Protein AF-A0A5B9PEK9-F1 (afdb_monomer_lite)

Structure (mmCIF, N/CA/C/O backbone):
data_AF-A0A5B9PEK9-F1
#
_entry.id   AF-A0A5B9PEK9-F1
#
loop_
_atom_site.group_PDB
_atom_site.id
_atom_site.type_symbol
_atom_site.label_atom_id
_atom_site.label_alt_id
_atom_site.label_comp_id
_atom_site.label_asym_id
_atom_site.label_entity_id
_atom_site.label_seq_id
_atom_site.pdbx_PDB_ins_code
_atom_site.Cartn_x
_atom_site.Cartn_y
_atom_site.Cartn_z
_atom_site.occupancy
_atom_site.B_iso_or_equiv
_atom_site.auth_seq_id
_atom_site.auth_comp_id
_atom_site.auth_asym_id
_atom_site.auth_atom_id
_atom_site.pdbx_PDB_model_num
ATOM 1 N N . MET A 1 1 ? 5.041 25.643 -53.873 1.00 52.78 1 MET A N 1
ATOM 2 C CA . MET A 1 1 ? 6.195 25.630 -52.948 1.00 52.78 1 MET A CA 1
ATOM 3 C C . MET A 1 1 ? 6.600 24.169 -52.739 1.00 52.78 1 MET A C 1
ATOM 5 O O . MET A 1 1 ? 5.905 23.451 -52.037 1.00 52.78 1 MET A O 1
ATOM 9 N N . LYS A 1 2 ? 7.602 23.665 -53.478 1.00 52.44 2 LYS A N 1
ATOM 10 C CA . LYS A 1 2 ? 8.027 22.251 -53.423 1.00 52.44 2 LYS A CA 1
ATOM 11 C C . LYS A 1 2 ? 8.982 22.070 -52.237 1.00 52.44 2 LYS A C 1
ATOM 13 O O . LYS A 1 2 ? 10.101 22.576 -52.293 1.00 52.44 2 LYS A O 1
ATOM 18 N N . LEU A 1 3 ? 8.544 21.388 -51.176 1.00 50.03 3 LEU A N 1
ATOM 19 C CA . LEU A 1 3 ? 9.431 20.964 -50.088 1.00 50.03 3 LEU A CA 1
ATOM 20 C C . LEU A 1 3 ? 10.520 20.055 -50.670 1.00 50.03 3 LEU A C 1
ATOM 22 O O . LEU A 1 3 ? 10.231 19.068 -51.345 1.00 50.03 3 LEU A O 1
ATOM 26 N N . ARG A 1 4 ? 11.783 20.438 -50.466 1.00 52.94 4 ARG A N 1
ATOM 27 C CA . ARG A 1 4 ? 12.938 19.695 -50.974 1.00 52.94 4 ARG A CA 1
ATOM 28 C C . ARG A 1 4 ? 13.056 18.369 -50.206 1.00 52.94 4 ARG A C 1
ATOM 30 O O . ARG A 1 4 ? 13.012 18.402 -48.977 1.00 52.94 4 ARG A O 1
ATOM 37 N N . PRO A 1 5 ? 13.268 17.228 -50.887 1.00 60.16 5 PRO A N 1
ATOM 38 C CA . PRO A 1 5 ? 13.292 15.892 -50.272 1.00 60.16 5 PRO A CA 1
ATOM 39 C C . PRO A 1 5 ? 14.331 15.751 -49.145 1.00 60.16 5 PRO A C 1
ATOM 41 O O . PRO A 1 5 ? 14.163 14.946 -48.235 1.00 60.16 5 PRO A O 1
ATOM 44 N N . PHE A 1 6 ? 15.359 16.601 -49.147 1.00 58.19 6 PHE A N 1
ATOM 45 C CA . PHE A 1 6 ? 16.389 16.665 -48.111 1.00 58.19 6 PHE A CA 1
ATOM 46 C C . PHE A 1 6 ? 15.860 17.089 -46.726 1.00 58.19 6 PHE A C 1
ATOM 48 O O . PHE A 1 6 ? 16.339 16.601 -45.707 1.00 58.19 6 PHE A O 1
ATOM 55 N N . ALA A 1 7 ? 14.849 17.964 -46.671 1.00 61.66 7 ALA A N 1
ATOM 56 C CA . ALA A 1 7 ? 14.284 18.446 -45.407 1.00 61.66 7 ALA A CA 1
ATOM 57 C C . ALA A 1 7 ? 13.425 17.378 -44.704 1.00 61.66 7 ALA A C 1
ATOM 59 O O . ALA A 1 7 ? 13.362 17.338 -43.478 1.00 61.66 7 ALA A O 1
ATOM 60 N N . ILE A 1 8 ? 12.806 16.483 -45.480 1.00 66.06 8 ILE A N 1
ATOM 61 C CA . ILE A 1 8 ? 11.965 15.393 -44.968 1.00 66.06 8 ILE A CA 1
ATOM 62 C C . ILE A 1 8 ? 12.835 14.319 -44.298 1.00 66.06 8 ILE A C 1
ATOM 64 O O . ILE A 1 8 ? 12.488 13.827 -43.227 1.00 66.06 8 ILE A O 1
ATOM 68 N N . GLY A 1 9 ? 14.000 14.010 -44.881 1.00 68.88 9 GLY A N 1
ATOM 69 C CA . GLY A 1 9 ? 14.947 13.054 -44.301 1.00 68.88 9 GLY A CA 1
ATOM 70 C C . GLY A 1 9 ? 15.494 13.503 -42.943 1.00 68.88 9 GLY A C 1
ATOM 71 O O . GLY A 1 9 ? 15.517 12.719 -42.000 1.00 68.88 9 GLY A O 1
ATOM 72 N N . ILE A 1 10 ? 15.861 14.782 -42.812 1.00 74.56 10 ILE A N 1
ATOM 73 C CA . ILE A 1 10 ? 16.378 15.338 -41.551 1.00 74.56 10 ILE A CA 1
ATOM 74 C C . ILE A 1 10 ? 15.296 15.332 -40.461 1.00 74.56 10 ILE A C 1
ATOM 76 O O . ILE A 1 10 ? 15.569 14.940 -39.328 1.00 74.56 10 ILE A O 1
ATOM 80 N N . ALA A 1 11 ? 14.057 15.705 -40.800 1.00 73.88 11 ALA A N 1
ATOM 81 C CA . ALA A 1 11 ? 12.945 15.694 -39.850 1.00 73.88 11 ALA A CA 1
ATOM 82 C C . ALA A 1 11 ? 12.626 14.277 -39.335 1.00 73.88 11 ALA A C 1
ATOM 84 O O . ALA A 1 11 ? 12.395 14.097 -38.140 1.00 73.88 11 ALA A O 1
ATOM 85 N N . ALA A 1 12 ? 12.671 13.266 -40.208 1.00 76.25 12 ALA A N 1
ATOM 86 C CA . ALA A 1 12 ? 12.452 11.875 -39.818 1.00 76.25 12 ALA A CA 1
ATOM 87 C C . ALA A 1 12 ? 13.549 11.357 -38.870 1.00 76.25 12 ALA A C 1
ATOM 89 O O . ALA A 1 12 ? 13.241 10.712 -37.869 1.00 76.25 12 ALA A O 1
ATOM 90 N N . VAL A 1 13 ? 14.818 11.684 -39.138 1.00 81.38 13 VAL A N 1
ATOM 91 C CA . VAL A 1 13 ? 15.945 11.295 -38.271 1.00 81.38 13 VAL A CA 1
ATOM 92 C C . VAL A 1 13 ? 15.838 11.955 -36.897 1.00 81.38 13 VAL A C 1
ATOM 94 O O . VAL A 1 13 ? 16.009 11.283 -35.882 1.00 81.38 13 VAL A O 1
ATOM 97 N N . LEU A 1 14 ? 15.496 13.245 -36.843 1.00 82.94 14 LEU A N 1
ATOM 98 C CA . LEU A 1 14 ? 15.311 13.952 -35.574 1.00 82.94 14 LEU A CA 1
ATOM 99 C C . LEU A 1 14 ? 14.165 13.358 -34.750 1.00 82.94 14 LEU A C 1
ATOM 101 O O . LEU A 1 14 ? 14.328 13.162 -33.549 1.00 82.94 14 LEU A O 1
ATOM 105 N N . LEU A 1 15 ? 13.043 13.009 -35.385 1.00 82.25 15 LEU A N 1
ATOM 106 C CA . LEU A 1 15 ? 11.916 12.373 -34.702 1.00 82.25 15 LEU A CA 1
ATOM 107 C C . LEU A 1 15 ? 12.312 11.019 -34.094 1.00 82.25 15 LEU A C 1
ATOM 109 O O . LEU A 1 15 ? 12.009 10.758 -32.932 1.00 82.25 15 LEU A O 1
ATOM 113 N N . VAL A 1 16 ? 13.031 10.182 -34.848 1.00 85.06 16 VAL A N 1
ATOM 114 C CA . VAL A 1 16 ? 13.520 8.882 -34.358 1.00 85.06 16 VAL A CA 1
ATOM 115 C C . VAL A 1 16 ? 14.492 9.065 -33.191 1.00 85.06 16 VAL A C 1
ATOM 117 O O . VAL A 1 16 ? 14.366 8.364 -32.188 1.00 85.06 16 VAL A O 1
ATOM 120 N N . CYS A 1 17 ? 15.413 10.029 -33.274 1.00 82.19 17 CYS A N 1
ATOM 121 C CA . CYS A 1 17 ? 16.339 10.331 -32.182 1.00 82.19 17 CYS A CA 1
ATOM 122 C C . CYS A 1 17 ? 15.610 10.799 -30.918 1.00 82.19 17 CYS A C 1
ATOM 124 O O . CYS A 1 17 ? 15.945 10.341 -29.828 1.00 82.19 17 CYS A O 1
ATOM 126 N N . VAL A 1 18 ? 14.603 11.669 -31.045 1.00 82.94 18 VAL A N 1
ATOM 127 C CA . VAL A 1 18 ? 13.804 12.131 -29.899 1.00 82.94 18 VAL A CA 1
ATOM 128 C C . VAL A 1 18 ? 13.084 10.955 -29.247 1.00 82.94 18 VAL A C 1
ATOM 130 O O . VAL A 1 18 ? 13.244 10.752 -28.048 1.00 82.94 18 VAL A O 1
ATOM 133 N N . VAL A 1 19 ? 12.386 10.124 -30.028 1.00 82.19 19 VAL A N 1
ATOM 134 C CA . VAL A 1 19 ? 11.682 8.941 -29.504 1.00 82.19 19 VAL A CA 1
ATOM 135 C C . VAL A 1 19 ? 12.654 7.971 -28.824 1.00 82.19 19 VAL A C 1
ATOM 137 O O . VAL A 1 19 ? 12.379 7.504 -27.719 1.00 82.19 19 VAL A O 1
ATOM 140 N N . ALA A 1 20 ? 13.813 7.702 -29.431 1.00 78.75 20 ALA A N 1
ATOM 141 C CA . ALA A 1 20 ? 14.825 6.818 -28.859 1.00 78.75 20 ALA A CA 1
ATOM 142 C C . ALA A 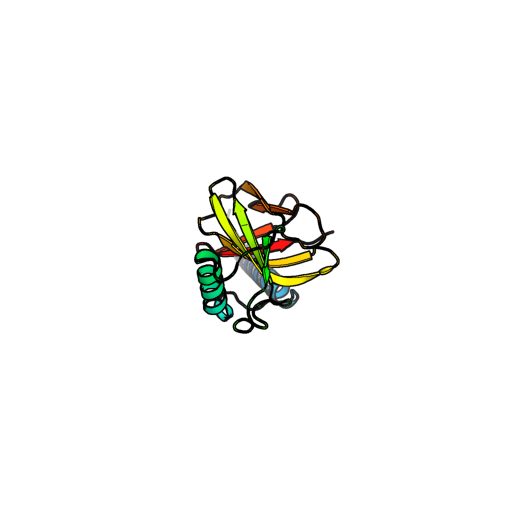1 20 ? 15.388 7.360 -27.535 1.00 78.75 20 ALA A C 1
ATOM 144 O O . ALA A 1 20 ? 15.516 6.603 -26.574 1.00 78.75 20 ALA A O 1
ATOM 145 N N . MET A 1 21 ? 15.663 8.666 -27.451 1.00 76.88 21 MET A N 1
ATOM 146 C CA . MET A 1 21 ? 16.116 9.305 -26.212 1.00 76.88 21 MET A CA 1
ATOM 147 C C . MET A 1 21 ? 15.038 9.281 -25.125 1.00 76.88 21 MET A C 1
ATOM 149 O O . MET A 1 21 ? 15.362 9.035 -23.966 1.00 76.88 21 MET A O 1
ATOM 153 N N . THR A 1 22 ? 13.761 9.467 -25.476 1.00 67.94 22 THR A N 1
ATOM 154 C CA . THR A 1 22 ? 12.657 9.370 -24.508 1.00 67.94 22 THR A CA 1
ATOM 155 C C . THR A 1 22 ? 12.522 7.948 -23.963 1.00 67.94 22 THR A C 1
ATOM 157 O O . THR A 1 22 ? 12.444 7.757 -22.752 1.00 67.94 22 THR A O 1
ATOM 160 N N . VAL A 1 23 ? 12.565 6.933 -24.832 1.00 69.06 23 VAL A N 1
ATOM 161 C CA . VAL A 1 23 ? 12.516 5.522 -24.414 1.00 69.06 23 VAL A CA 1
ATOM 162 C C . VAL A 1 23 ? 13.730 5.165 -23.556 1.00 69.06 23 VAL A C 1
ATOM 164 O O . VAL A 1 23 ? 13.578 4.497 -22.533 1.00 69.06 23 VAL A O 1
ATOM 167 N N . PHE A 1 24 ? 14.924 5.634 -23.926 1.00 69.19 24 PHE A N 1
ATOM 168 C CA . PHE A 1 24 ? 16.143 5.398 -23.158 1.00 69.19 24 PHE A CA 1
ATOM 169 C C . PHE A 1 24 ? 16.082 6.055 -21.777 1.00 69.19 24 PHE A C 1
ATOM 171 O O . PHE A 1 24 ? 16.358 5.380 -20.793 1.00 69.19 24 PHE A O 1
ATOM 178 N N . ALA A 1 25 ? 15.644 7.313 -21.670 1.00 58.59 25 ALA A N 1
ATOM 179 C CA . ALA A 1 25 ? 15.490 8.002 -20.388 1.00 58.59 25 ALA A CA 1
ATOM 180 C C . ALA A 1 25 ? 14.482 7.297 -19.463 1.00 58.59 25 ALA A C 1
ATOM 182 O O . ALA A 1 25 ? 14.772 7.105 -18.285 1.00 58.59 25 ALA A O 1
ATOM 183 N N . ILE A 1 26 ? 13.347 6.826 -19.998 1.00 58.38 26 ILE A N 1
ATOM 184 C CA . ILE A 1 26 ? 12.359 6.042 -19.233 1.00 58.38 26 ILE A CA 1
ATOM 185 C C . ILE A 1 26 ? 12.985 4.741 -18.708 1.00 58.38 26 ILE A C 1
ATOM 187 O O . ILE A 1 26 ? 12.802 4.388 -17.544 1.00 58.38 26 ILE A O 1
ATOM 191 N N . ARG A 1 27 ? 13.758 4.036 -19.547 1.00 54.16 27 ARG A N 1
ATOM 192 C CA . ARG A 1 27 ? 14.423 2.777 -19.171 1.00 54.16 27 ARG A CA 1
ATOM 193 C C . ARG A 1 27 ? 15.584 2.981 -18.198 1.00 54.16 27 ARG A C 1
ATOM 195 O O . ARG A 1 27 ? 15.775 2.154 -17.308 1.00 54.16 27 ARG A O 1
ATOM 202 N N . LEU A 1 28 ? 16.327 4.075 -18.334 1.00 51.97 28 LEU A N 1
ATOM 203 C CA . LEU A 1 28 ? 17.434 4.424 -17.449 1.00 51.97 28 LEU A CA 1
ATOM 204 C C . LEU A 1 28 ? 16.919 4.782 -16.049 1.00 51.97 28 LEU A C 1
ATOM 206 O O . LEU A 1 28 ? 17.485 4.329 -15.059 1.00 51.97 28 LEU A O 1
ATOM 210 N N . ASN A 1 29 ? 15.791 5.495 -15.958 1.00 48.19 29 ASN A N 1
ATOM 211 C CA . ASN A 1 29 ? 15.162 5.808 -14.673 1.00 48.19 29 ASN A CA 1
ATOM 212 C C . ASN A 1 29 ? 14.702 4.536 -13.935 1.00 48.19 29 ASN A C 1
ATOM 214 O O . ASN A 1 29 ? 14.844 4.433 -12.721 1.00 48.19 29 ASN A O 1
ATOM 218 N N . SER A 1 30 ? 14.243 3.517 -14.674 1.00 45.72 30 SER A N 1
ATOM 219 C CA . SER A 1 30 ? 13.938 2.198 -14.101 1.00 45.72 30 SER A CA 1
ATOM 220 C C . SER A 1 30 ? 15.167 1.345 -13.753 1.00 45.72 30 SER A C 1
ATOM 222 O O . SER A 1 30 ? 15.016 0.354 -13.049 1.00 45.72 30 SER A O 1
ATOM 224 N N . ALA A 1 31 ? 16.365 1.694 -14.235 1.00 45.84 31 ALA A N 1
ATOM 225 C CA . ALA A 1 31 ? 17.594 0.934 -13.983 1.00 45.84 31 ALA A CA 1
ATOM 226 C C . ALA A 1 31 ? 18.396 1.448 -12.772 1.00 45.84 31 ALA A C 1
ATOM 228 O O . ALA A 1 31 ? 19.168 0.686 -12.196 1.00 45.84 31 ALA A O 1
ATOM 229 N N . PHE A 1 32 ? 18.216 2.716 -12.382 1.00 47.34 32 PHE A N 1
ATOM 230 C CA . PHE A 1 32 ? 18.914 3.329 -11.241 1.00 47.34 32 PHE A CA 1
ATOM 231 C C . PHE A 1 32 ? 18.033 3.536 -9.999 1.00 47.34 32 PHE A C 1
ATOM 233 O O . PHE A 1 32 ? 18.555 3.861 -8.934 1.00 47.34 32 PHE A O 1
ATOM 240 N N . GLY A 1 33 ? 16.721 3.310 -10.096 1.00 45.88 33 GLY A N 1
ATOM 241 C CA . GLY A 1 33 ? 15.855 3.161 -8.928 1.00 45.88 33 GLY A CA 1
ATOM 242 C C . GLY A 1 33 ? 15.982 1.750 -8.359 1.00 45.88 33 GLY A C 1
ATOM 243 O O . GLY A 1 33 ? 16.005 0.783 -9.115 1.00 45.88 33 GLY A O 1
ATOM 244 N N . PHE A 1 34 ? 16.068 1.611 -7.038 1.00 45.72 34 PHE A N 1
ATOM 245 C CA . PHE A 1 34 ? 15.920 0.321 -6.366 1.00 45.72 34 PHE A CA 1
ATOM 246 C C . PHE A 1 34 ? 14.586 -0.302 -6.810 1.00 45.72 34 PHE A C 1
ATOM 248 O O . PHE A 1 34 ? 13.518 0.145 -6.398 1.00 45.72 34 PHE A O 1
ATOM 255 N N . VAL A 1 35 ? 14.634 -1.284 -7.714 1.00 53.75 35 VAL A N 1
ATOM 256 C CA . VAL A 1 35 ? 13.436 -1.979 -8.186 1.00 53.75 35 VAL A CA 1
ATOM 257 C C . VAL A 1 35 ? 13.043 -2.942 -7.077 1.00 53.75 35 VAL A C 1
ATOM 259 O O . VAL A 1 35 ? 13.568 -4.052 -6.990 1.00 53.75 35 VAL A O 1
ATOM 262 N N . GLY A 1 36 ? 12.145 -2.498 -6.192 1.00 58.22 36 GLY A N 1
ATOM 263 C CA . GLY A 1 36 ? 11.449 -3.397 -5.276 1.00 58.22 36 GLY A CA 1
ATOM 264 C C . GLY A 1 36 ? 10.850 -4.586 -6.046 1.00 58.22 36 GLY A C 1
ATOM 265 O O . GLY A 1 36 ? 10.658 -4.498 -7.266 1.00 58.22 36 GLY A O 1
ATOM 266 N N . PRO A 1 37 ? 10.569 -5.723 -5.384 1.00 69.62 37 PRO A N 1
ATOM 267 C CA . PRO A 1 37 ? 10.042 -6.902 -6.064 1.00 69.62 37 PRO A CA 1
ATOM 268 C C . PRO A 1 37 ? 8.840 -6.535 -6.939 1.00 69.62 37 PRO A C 1
ATOM 270 O O . PRO A 1 37 ? 8.012 -5.700 -6.577 1.00 69.62 37 PRO A O 1
ATOM 273 N N . SER A 1 38 ? 8.736 -7.138 -8.122 1.00 81.88 38 SER A N 1
ATOM 274 C CA . SER A 1 38 ? 7.600 -6.856 -9.000 1.00 81.88 38 SER A CA 1
ATOM 275 C C . SER A 1 38 ? 6.290 -7.281 -8.324 1.00 81.88 38 SER A C 1
ATOM 277 O O . SER A 1 38 ? 6.243 -8.320 -7.657 1.00 81.88 38 SER A O 1
ATOM 279 N N . LEU A 1 39 ? 5.201 -6.543 -8.551 1.00 83.69 39 LEU A N 1
ATOM 280 C CA . LEU A 1 39 ? 3.882 -6.932 -8.041 1.00 83.69 39 LEU A CA 1
ATOM 281 C C . LEU A 1 39 ? 3.532 -8.374 -8.434 1.00 83.69 39 LEU A C 1
ATOM 283 O O . LEU A 1 39 ? 2.973 -9.120 -7.641 1.00 83.69 39 LEU A O 1
ATOM 287 N N . ASN A 1 40 ? 3.889 -8.791 -9.652 1.00 86.31 40 ASN A N 1
ATOM 288 C CA . ASN A 1 40 ? 3.587 -10.132 -10.151 1.00 86.31 40 ASN A CA 1
ATOM 289 C C . ASN A 1 40 ? 4.287 -11.240 -9.359 1.00 86.31 40 ASN A C 1
ATOM 291 O O . ASN A 1 40 ? 3.682 -12.283 -9.145 1.00 86.31 40 ASN A O 1
ATOM 295 N N . SER A 1 41 ? 5.521 -11.016 -8.900 1.00 87.06 41 SER A N 1
ATOM 296 C CA . SER A 1 41 ? 6.255 -12.015 -8.113 1.00 87.06 41 SER A CA 1
ATOM 297 C C . SER A 1 41 ? 5.704 -12.211 -6.700 1.00 87.06 41 SER A C 1
ATOM 299 O O . SER A 1 41 ? 5.943 -13.257 -6.113 1.00 87.06 41 SER A O 1
ATOM 301 N N . ARG A 1 42 ? 4.982 -11.223 -6.157 1.00 90.44 42 ARG A N 1
ATOM 302 C CA . ARG A 1 42 ? 4.474 -11.229 -4.773 1.00 90.44 42 ARG A CA 1
ATOM 303 C C . ARG A 1 42 ? 2.952 -11.216 -4.671 1.00 90.44 42 ARG A C 1
ATOM 305 O O . ARG A 1 42 ? 2.411 -11.181 -3.573 1.00 90.44 42 ARG A O 1
ATOM 312 N N . LEU A 1 43 ? 2.249 -11.253 -5.803 1.00 91.25 43 LEU A N 1
ATOM 313 C CA . LEU A 1 43 ? 0.802 -11.056 -5.839 1.00 91.25 43 LEU A CA 1
ATOM 314 C C . LEU A 1 43 ? 0.057 -12.053 -4.949 1.00 91.25 43 LEU A C 1
ATOM 316 O O . LEU A 1 43 ? -0.844 -11.648 -4.225 1.00 91.25 43 LEU A O 1
ATOM 320 N N . ASN A 1 44 ? 0.435 -13.331 -5.010 1.00 94.56 44 ASN A N 1
ATOM 321 C CA . ASN A 1 44 ? -0.228 -14.384 -4.243 1.00 94.56 44 ASN A CA 1
ATOM 322 C C . ASN A 1 44 ? -0.030 -14.181 -2.734 1.00 94.56 44 ASN A C 1
ATOM 324 O O . ASN A 1 44 ? -0.990 -14.312 -1.973 1.00 94.56 44 ASN A O 1
ATOM 328 N N . ASP A 1 45 ? 1.180 -13.797 -2.316 1.00 95.44 45 ASP A N 1
ATOM 329 C CA . ASP A 1 45 ? 1.495 -13.488 -0.917 1.00 95.44 45 ASP A CA 1
ATOM 330 C C . ASP A 1 45 ? 0.634 -12.311 -0.443 1.00 95.44 45 ASP A C 1
ATOM 332 O O . ASP A 1 45 ? -0.081 -12.408 0.552 1.00 95.44 45 ASP A O 1
ATOM 336 N N . TYR A 1 46 ? 0.615 -11.217 -1.212 1.00 95.62 46 TYR A N 1
ATOM 337 C CA . TYR A 1 46 ? -0.159 -10.033 -0.851 1.00 95.62 46 TYR A CA 1
ATOM 338 C C . TYR A 1 46 ? -1.666 -10.300 -0.821 1.00 95.62 46 TYR A C 1
ATOM 340 O O . TYR A 1 46 ? -2.357 -9.816 0.070 1.00 95.62 46 TYR A O 1
ATOM 348 N N . GLN A 1 47 ? -2.196 -11.078 -1.768 1.00 95.88 47 GLN A N 1
ATOM 349 C CA . GLN A 1 47 ? -3.611 -11.459 -1.779 1.00 95.88 47 GLN A CA 1
ATOM 350 C C . GLN A 1 47 ? -3.989 -12.306 -0.563 1.00 95.88 47 GLN A C 1
ATOM 352 O O . GLN A 1 47 ? -5.078 -12.122 -0.020 1.00 95.88 47 GLN A O 1
ATOM 357 N N . SER A 1 48 ? -3.091 -13.186 -0.121 1.00 96.50 48 SER A N 1
ATOM 358 C CA . SER A 1 48 ? -3.289 -14.000 1.081 1.00 96.50 48 SER A CA 1
ATOM 359 C C . SER A 1 48 ? -3.316 -13.118 2.331 1.00 96.50 48 SER A C 1
ATOM 361 O O . SER A 1 48 ? -4.267 -13.183 3.101 1.00 96.50 48 SER A O 1
ATOM 363 N N . ILE A 1 49 ? -2.367 -12.183 2.454 1.00 96.38 49 ILE A N 1
ATOM 364 C CA . ILE A 1 49 ? -2.342 -11.195 3.544 1.00 96.38 49 ILE A CA 1
ATOM 365 C C . ILE A 1 49 ? -3.617 -10.337 3.550 1.00 96.38 49 ILE A C 1
ATOM 367 O O . ILE A 1 49 ? -4.202 -10.108 4.604 1.00 96.38 49 ILE A O 1
ATOM 371 N N . ILE A 1 50 ? -4.101 -9.885 2.386 1.00 96.31 50 ILE A N 1
ATOM 372 C CA . ILE A 1 50 ? -5.361 -9.123 2.287 1.00 96.31 50 ILE A CA 1
ATOM 373 C C . ILE A 1 50 ? -6.547 -9.959 2.780 1.00 96.31 50 ILE A C 1
ATOM 375 O O . ILE A 1 50 ? -7.426 -9.432 3.464 1.00 96.31 50 ILE A O 1
ATOM 379 N N . ALA A 1 51 ? -6.599 -11.246 2.428 1.00 96.19 51 ALA A N 1
ATOM 380 C CA . ALA A 1 51 ? -7.652 -12.143 2.892 1.00 96.19 51 ALA A CA 1
ATOM 381 C C . ALA A 1 51 ? -7.596 -12.332 4.417 1.00 96.19 51 ALA A C 1
ATOM 383 O O . ALA A 1 51 ? -8.634 -12.251 5.080 1.00 96.19 51 ALA A O 1
ATOM 384 N N . ASP A 1 52 ? -6.397 -12.485 4.975 1.00 96.62 52 ASP A N 1
ATOM 385 C CA . ASP A 1 52 ? -6.180 -12.626 6.414 1.00 96.62 52 ASP A CA 1
ATOM 386 C C . ASP A 1 52 ? -6.551 -11.347 7.174 1.00 96.62 52 ASP A C 1
ATOM 388 O O . ASP A 1 52 ? -7.245 -11.421 8.188 1.00 96.62 52 ASP A O 1
ATOM 392 N N . ILE A 1 53 ? -6.215 -10.167 6.641 1.00 94.44 53 ILE A N 1
ATOM 393 C CA . ILE A 1 53 ? -6.660 -8.875 7.187 1.00 94.44 53 ILE A CA 1
ATOM 394 C C . ILE A 1 53 ? -8.187 -8.767 7.146 1.00 94.44 53 ILE A C 1
ATOM 396 O O . ILE A 1 53 ? -8.822 -8.411 8.136 1.00 94.44 53 ILE A O 1
ATOM 400 N N . LYS A 1 54 ? -8.808 -9.114 6.012 1.00 93.81 54 LYS A N 1
ATOM 401 C CA . LYS A 1 54 ? -10.266 -9.036 5.843 1.00 93.81 54 LYS A CA 1
ATOM 402 C C . LYS A 1 54 ? -11.015 -9.989 6.776 1.00 93.81 54 LYS A C 1
ATOM 404 O O . LYS A 1 54 ? -12.119 -9.671 7.211 1.00 93.81 54 LYS A O 1
ATOM 409 N N . SER A 1 55 ? -10.441 -11.156 7.052 1.00 94.94 55 SER A N 1
ATOM 410 C CA . SER A 1 55 ? -11.008 -12.132 7.987 1.00 94.94 55 SER A CA 1
ATOM 411 C C . SER A 1 55 ? -10.765 -11.776 9.460 1.00 94.94 55 SER A C 1
ATOM 413 O O . SER A 1 55 ? -11.418 -12.347 10.331 1.00 94.94 55 SER A O 1
ATOM 415 N N . GLY A 1 56 ? -9.857 -10.834 9.739 1.00 93.75 56 GLY A N 1
ATOM 416 C CA . GLY A 1 56 ? -9.427 -10.467 11.088 1.00 93.75 56 GLY A CA 1
ATOM 417 C C . GLY A 1 56 ? -8.356 -11.389 11.679 1.00 93.75 56 GLY A C 1
ATOM 418 O O . GLY A 1 56 ? -8.012 -11.229 12.847 1.00 93.75 56 GLY A O 1
ATOM 419 N N . ALA A 1 57 ? -7.818 -12.335 10.901 1.00 95.44 57 ALA A N 1
ATOM 420 C CA . ALA A 1 57 ? -6.688 -13.170 11.312 1.00 95.44 57 ALA A CA 1
ATOM 421 C C . ALA A 1 57 ? -5.403 -12.345 11.500 1.00 95.44 57 ALA A C 1
ATOM 423 O O . ALA A 1 57 ? -4.604 -12.637 12.387 1.00 95.44 57 ALA A O 1
ATOM 424 N N . ILE A 1 58 ? -5.239 -11.287 10.699 1.00 94.50 58 ILE A N 1
ATOM 425 C CA . ILE A 1 58 ? -4.246 -10.230 10.905 1.00 94.50 58 ILE A CA 1
ATOM 426 C C . ILE A 1 58 ? -5.014 -8.957 11.255 1.00 94.50 58 ILE A C 1
ATOM 428 O O . ILE A 1 58 ? -5.833 -8.486 10.468 1.00 94.50 58 ILE A O 1
ATOM 432 N N . ALA A 1 59 ? -4.765 -8.399 12.437 1.00 92.06 59 ALA A N 1
ATOM 433 C CA . ALA A 1 59 ? -5.446 -7.198 12.902 1.00 92.06 59 ALA A CA 1
ATOM 434 C C . ALA A 1 59 ? -4.468 -6.016 12.978 1.00 92.06 59 ALA A C 1
ATOM 436 O O . ALA A 1 59 ? -3.359 -6.193 13.488 1.00 92.06 59 ALA A O 1
ATOM 437 N N . PRO A 1 60 ? -4.866 -4.817 12.515 1.00 87.06 60 PRO A N 1
ATOM 438 C CA . PRO A 1 60 ? -4.084 -3.616 12.752 1.00 87.06 60 PRO A CA 1
ATOM 439 C C . PRO A 1 60 ? -4.043 -3.254 14.233 1.00 87.06 60 PRO A C 1
ATOM 441 O O . PRO A 1 60 ? -5.035 -3.400 14.952 1.00 87.06 60 PRO A O 1
ATOM 444 N N . ASP A 1 61 ? -2.916 -2.704 14.666 1.00 84.75 61 ASP A N 1
ATOM 445 C CA . ASP A 1 61 ? -2.809 -2.008 15.940 1.00 84.75 61 ASP A CA 1
ATOM 446 C C . ASP A 1 61 ? -3.501 -0.627 15.906 1.00 84.75 61 ASP A C 1
ATOM 448 O O . ASP A 1 61 ? -4.111 -0.215 14.914 1.00 84.75 61 ASP A O 1
ATOM 452 N N . ALA A 1 62 ? -3.399 0.126 17.007 1.00 77.19 62 ALA A N 1
ATOM 453 C CA . ALA A 1 62 ? -3.978 1.469 17.114 1.00 77.19 62 ALA A CA 1
ATOM 454 C C . ALA A 1 62 ? -3.408 2.481 16.096 1.00 77.19 62 ALA A C 1
ATOM 456 O O . ALA A 1 62 ? -4.007 3.535 15.881 1.00 77.19 62 ALA A O 1
ATOM 457 N N . SER A 1 63 ? -2.269 2.167 15.479 1.00 71.31 63 SER A N 1
ATOM 458 C CA . SER A 1 63 ? -1.596 2.973 14.462 1.00 71.31 63 SER A CA 1
ATOM 459 C C . SER A 1 63 ? -1.803 2.421 13.046 1.00 71.31 63 SER A C 1
ATOM 461 O O . SER A 1 63 ? -1.157 2.905 12.124 1.00 71.31 63 SER A O 1
ATOM 463 N N . GLY A 1 64 ? -2.668 1.417 12.852 1.00 77.44 64 GLY A N 1
ATOM 464 C CA . GLY A 1 64 ? -2.919 0.811 11.542 1.00 77.44 64 GLY A CA 1
ATOM 465 C C . GLY A 1 64 ? -1.836 -0.169 11.076 1.00 77.44 64 GLY A C 1
ATOM 466 O O . GLY A 1 64 ? -1.882 -0.625 9.932 1.00 77.44 64 GLY A O 1
ATOM 467 N N . VAL A 1 65 ? -0.863 -0.509 11.924 1.00 86.81 65 VAL A N 1
ATOM 468 C CA . VAL A 1 65 ? 0.226 -1.435 11.587 1.00 86.81 65 VAL A CA 1
ATOM 469 C C . VAL A 1 65 ? -0.241 -2.870 11.796 1.00 86.81 65 VAL A C 1
ATOM 471 O O . VAL A 1 65 ? -0.768 -3.220 12.847 1.00 86.81 65 VAL A O 1
ATOM 474 N N . CYS A 1 66 ? -0.032 -3.712 10.793 1.00 89.44 66 CYS A N 1
ATOM 475 C CA . CYS A 1 66 ? -0.273 -5.145 10.839 1.00 89.44 66 CYS A CA 1
ATOM 476 C C . CYS A 1 66 ? 1.071 -5.874 10.799 1.00 89.44 66 CYS A C 1
ATOM 478 O O . CYS A 1 66 ? 1.731 -5.892 9.758 1.00 89.44 66 CYS A O 1
ATOM 480 N N . THR A 1 67 ? 1.465 -6.500 11.905 1.00 92.75 67 THR A N 1
ATOM 481 C CA . THR A 1 67 ? 2.610 -7.418 11.915 1.00 92.75 67 THR A CA 1
ATOM 482 C C . THR A 1 67 ? 2.229 -8.715 11.207 1.00 92.75 67 THR A C 1
ATOM 484 O O . THR A 1 67 ? 1.194 -9.315 11.504 1.00 92.75 67 THR A O 1
ATOM 487 N N . LEU A 1 68 ? 3.056 -9.139 10.256 1.00 93.69 68 LEU A N 1
ATOM 488 C CA . LEU A 1 68 ? 2.845 -10.358 9.497 1.00 93.69 68 LEU A CA 1
ATOM 489 C C . LEU A 1 68 ? 3.268 -11.585 10.325 1.00 93.69 68 LEU A C 1
ATOM 491 O O . LEU A 1 68 ? 4.296 -11.548 11.000 1.00 93.69 68 LEU A O 1
ATOM 495 N N . PRO A 1 69 ? 2.494 -12.683 10.300 1.00 92.69 69 PRO A N 1
ATOM 496 C CA . PRO A 1 69 ? 2.901 -13.937 10.925 1.00 92.69 69 PRO A CA 1
ATOM 497 C C . PRO A 1 69 ? 4.032 -14.615 10.136 1.00 92.69 69 PRO A C 1
ATOM 499 O O . PRO A 1 69 ? 4.157 -14.403 8.931 1.00 92.69 69 PRO A O 1
ATOM 502 N N . ASN A 1 70 ? 4.757 -15.534 10.788 1.00 88.25 70 ASN A N 1
ATOM 503 C CA . ASN A 1 70 ? 5.948 -16.230 10.259 1.00 88.25 70 ASN A CA 1
ATOM 504 C C . ASN A 1 70 ? 5.782 -16.899 8.871 1.00 88.25 70 ASN A C 1
ATOM 506 O O . ASN A 1 70 ? 6.754 -17.274 8.224 1.00 88.25 70 ASN A O 1
ATOM 510 N N . GLY A 1 71 ? 4.547 -17.111 8.405 1.00 88.94 71 GLY A N 1
ATOM 511 C CA . GLY A 1 71 ? 4.269 -17.620 7.058 1.00 88.94 71 GLY A CA 1
ATOM 512 C C . GLY A 1 71 ? 4.548 -16.618 5.929 1.00 88.94 71 GLY A C 1
ATOM 513 O O . GLY A 1 71 ? 4.575 -17.021 4.768 1.00 88.94 71 GLY A O 1
ATOM 514 N N . PHE A 1 72 ? 4.760 -15.340 6.254 1.00 92.12 72 PHE A N 1
ATOM 515 C CA . PHE A 1 72 ? 4.992 -14.251 5.301 1.00 92.12 72 PHE A CA 1
ATOM 516 C C . PHE A 1 72 ? 6.334 -13.534 5.523 1.00 92.12 72 PHE A C 1
ATOM 518 O O . PHE A 1 72 ? 6.506 -12.403 5.064 1.00 92.12 72 PHE A O 1
ATOM 525 N N . ASP A 1 73 ? 7.288 -14.182 6.191 1.00 89.50 73 ASP A N 1
ATOM 526 C CA . ASP A 1 73 ? 8.611 -13.608 6.444 1.00 89.50 73 ASP A CA 1
ATOM 527 C C . ASP A 1 73 ? 9.294 -13.169 5.135 1.00 89.50 73 ASP A C 1
ATOM 529 O O . ASP A 1 73 ? 9.357 -13.899 4.137 1.00 89.50 73 ASP A O 1
ATOM 533 N N . GLY A 1 74 ? 9.808 -11.942 5.126 1.00 87.81 74 GLY A N 1
ATOM 534 C CA . GLY A 1 74 ? 10.475 -11.324 3.985 1.00 87.81 74 GLY A CA 1
ATOM 535 C C . GLY A 1 74 ? 9.547 -10.954 2.824 1.00 87.81 74 GLY A C 1
ATOM 536 O O . GLY A 1 74 ? 10.039 -10.624 1.736 1.00 87.81 74 GLY A O 1
ATOM 537 N N . VAL A 1 75 ? 8.221 -11.010 3.000 1.00 91.62 75 VAL A N 1
ATOM 538 C CA . VAL A 1 75 ? 7.261 -10.474 2.018 1.00 91.62 75 VAL A CA 1
ATOM 539 C C . VAL A 1 75 ? 7.349 -8.947 1.961 1.00 91.62 75 VAL A C 1
ATOM 541 O O . VAL A 1 75 ? 7.291 -8.371 0.869 1.00 91.62 75 VAL A O 1
ATOM 544 N N . THR A 1 76 ? 7.564 -8.302 3.110 1.00 91.38 76 THR A N 1
ATOM 545 C CA . THR A 1 76 ? 7.952 -6.889 3.220 1.00 91.38 76 THR A CA 1
ATOM 546 C C . THR A 1 76 ? 9.272 -6.780 3.995 1.00 91.38 76 THR A C 1
ATOM 548 O O . THR A 1 76 ? 9.621 -7.695 4.736 1.00 91.38 76 THR A O 1
ATOM 551 N N . PRO A 1 77 ? 10.058 -5.695 3.848 1.00 89.44 77 PRO A N 1
ATOM 552 C CA . PRO A 1 77 ? 11.383 -5.600 4.476 1.00 89.44 77 PRO A CA 1
ATOM 553 C C . PRO A 1 77 ? 11.403 -5.648 6.011 1.00 89.44 77 PRO A C 1
ATOM 555 O O . PRO A 1 77 ? 12.477 -5.788 6.590 1.00 89.44 77 PRO A O 1
ATOM 558 N N . ARG A 1 78 ? 10.254 -5.444 6.662 1.00 89.19 78 ARG A N 1
ATOM 559 C CA . ARG A 1 78 ? 10.106 -5.400 8.125 1.00 89.19 78 ARG A CA 1
ATOM 560 C C . ARG A 1 78 ? 8.976 -6.298 8.631 1.00 89.19 78 ARG A C 1
ATOM 562 O O . ARG A 1 78 ? 8.529 -6.110 9.755 1.00 89.19 78 ARG A O 1
ATOM 569 N N . ASP A 1 79 ? 8.487 -7.208 7.789 1.00 93.19 79 ASP A N 1
ATOM 570 C CA . ASP A 1 79 ? 7.372 -8.111 8.108 1.00 93.19 79 ASP A CA 1
ATOM 571 C C . ASP A 1 79 ? 6.146 -7.373 8.666 1.00 93.19 79 ASP A C 1
ATOM 573 O O . ASP A 1 79 ? 5.412 -7.854 9.524 1.00 93.19 79 ASP A O 1
ATOM 577 N N . GLU A 1 80 ? 5.925 -6.162 8.164 1.00 90.38 80 GLU A N 1
ATOM 578 C CA . GLU A 1 80 ? 4.793 -5.315 8.502 1.00 90.38 80 GLU A CA 1
ATOM 579 C C . GLU A 1 80 ? 4.117 -4.840 7.219 1.00 90.38 80 GLU A C 1
ATOM 581 O O . GLU A 1 80 ? 4.755 -4.603 6.184 1.00 90.38 80 GLU A O 1
ATOM 586 N N . VAL A 1 81 ? 2.802 -4.708 7.292 1.00 91.44 81 VAL A N 1
ATOM 587 C CA . VAL A 1 81 ? 2.006 -3.968 6.321 1.00 91.44 81 VAL A CA 1
ATOM 588 C C . VAL A 1 81 ? 1.211 -2.935 7.076 1.00 91.44 81 VAL A C 1
ATOM 590 O O . VAL A 1 81 ? 0.963 -3.060 8.274 1.00 91.44 81 VAL A O 1
ATOM 593 N N . PHE A 1 82 ? 0.783 -1.913 6.369 1.00 89.19 82 PHE A N 1
ATOM 594 C CA . PHE A 1 82 ? -0.043 -0.896 6.972 1.00 89.19 82 PHE A CA 1
ATOM 595 C C . PHE A 1 82 ? -1.435 -1.017 6.369 1.00 89.19 82 PHE A C 1
ATOM 597 O O . PHE A 1 82 ? -1.562 -1.161 5.153 1.00 89.19 82 PHE A O 1
ATOM 604 N N . THR A 1 83 ? -2.491 -0.960 7.184 1.00 88.12 83 THR A N 1
ATOM 605 C CA . THR A 1 83 ? -3.881 -0.928 6.701 1.00 88.12 83 THR A CA 1
ATOM 606 C C . THR A 1 83 ? -4.665 0.242 7.300 1.00 88.12 83 THR A C 1
ATOM 608 O O . THR A 1 83 ? -4.446 0.653 8.437 1.00 88.12 83 THR A O 1
ATOM 611 N N . GLY A 1 84 ? -5.592 0.789 6.523 1.00 84.38 84 GLY A N 1
ATOM 612 C CA . GLY A 1 84 ? -6.459 1.884 6.931 1.00 84.38 84 GLY A CA 1
ATOM 613 C C . GLY A 1 84 ? -7.775 1.868 6.168 1.00 84.38 84 GLY A C 1
ATOM 614 O O . GLY A 1 84 ? -7.937 1.141 5.186 1.00 84.38 84 GLY A O 1
ATOM 615 N N . THR A 1 85 ? -8.722 2.687 6.612 1.00 84.88 85 THR A N 1
ATOM 616 C CA . THR A 1 85 ? -10.034 2.815 5.972 1.00 84.88 85 THR A CA 1
ATOM 617 C C . THR A 1 85 ? -10.232 4.251 5.515 1.00 84.88 85 THR A C 1
ATOM 619 O O . THR A 1 85 ? -10.033 5.197 6.273 1.00 84.88 85 THR A O 1
ATOM 622 N N . THR A 1 86 ? -10.624 4.412 4.259 1.00 82.25 86 THR A N 1
ATOM 623 C CA . THR A 1 86 ? -11.008 5.702 3.676 1.00 82.25 86 THR A CA 1
ATOM 624 C C . THR A 1 86 ? -12.352 6.183 4.253 1.00 82.25 86 THR A C 1
ATOM 626 O O . THR A 1 86 ? -13.152 5.363 4.706 1.00 82.25 86 THR A O 1
ATOM 629 N N . PRO A 1 87 ? -12.685 7.486 4.188 1.00 78.75 87 PRO A N 1
ATOM 630 C CA . PRO A 1 87 ? -14.000 8.008 4.569 1.00 78.75 87 PRO A CA 1
ATOM 631 C C . PRO A 1 87 ? -15.173 7.382 3.802 1.00 78.75 87 PRO A C 1
ATOM 633 O O . PRO A 1 87 ? -16.295 7.383 4.298 1.00 78.75 87 PRO A O 1
ATOM 636 N N . THR A 1 88 ? -14.928 6.828 2.609 1.00 81.81 88 THR A N 1
ATOM 637 C CA . THR A 1 88 ? -15.935 6.103 1.815 1.00 81.81 88 THR A CA 1
ATOM 638 C C . THR A 1 88 ? -16.142 4.660 2.286 1.00 81.81 88 THR A C 1
ATOM 640 O O . THR A 1 88 ? -17.001 3.960 1.757 1.00 81.81 88 THR A O 1
ATOM 643 N N . GLY A 1 89 ? -15.374 4.202 3.280 1.00 85.06 89 GLY A N 1
ATOM 644 C CA . GLY A 1 89 ? -15.439 2.848 3.830 1.00 85.06 89 GLY A CA 1
ATOM 645 C C . GLY A 1 89 ? -14.551 1.830 3.112 1.00 85.06 89 GLY A C 1
ATOM 646 O O . GLY A 1 89 ? -14.541 0.662 3.492 1.00 85.06 89 GLY A O 1
ATOM 647 N N . SER A 1 90 ? -13.780 2.245 2.102 1.00 88.38 90 SER A N 1
ATOM 648 C CA . SER A 1 90 ? -12.852 1.352 1.399 1.00 88.38 90 SER A CA 1
ATOM 649 C C . SER A 1 90 ? -11.596 1.123 2.235 1.00 88.38 90 SER A C 1
ATOM 651 O O . SER A 1 90 ? -10.948 2.084 2.651 1.00 88.38 90 SER A O 1
ATOM 653 N N . THR A 1 91 ? -11.224 -0.137 2.450 1.00 89.56 91 THR A N 1
ATOM 654 C CA . THR A 1 91 ? -9.935 -0.523 3.039 1.00 89.56 91 THR A CA 1
ATOM 655 C C . THR A 1 91 ? -8.806 -0.304 2.042 1.00 89.56 91 THR A C 1
ATOM 657 O O . THR A 1 91 ? -8.933 -0.698 0.878 1.00 89.56 91 THR A O 1
ATOM 660 N N . VAL A 1 92 ? -7.706 0.271 2.517 1.00 90.06 92 VAL A N 1
ATOM 661 C CA . VAL A 1 92 ? -6.462 0.491 1.782 1.00 90.06 92 VAL A CA 1
ATOM 662 C C . VAL A 1 92 ? -5.324 -0.146 2.566 1.00 90.06 92 VAL A C 1
ATOM 664 O O . VAL A 1 92 ? -5.218 0.055 3.773 1.00 90.06 92 VAL A O 1
ATOM 667 N N . THR A 1 93 ? -4.465 -0.897 1.885 1.00 92.31 93 THR A N 1
ATOM 668 C CA . THR A 1 93 ? -3.337 -1.607 2.495 1.00 92.31 93 THR A CA 1
ATOM 669 C C . THR A 1 93 ? -2.057 -1.306 1.726 1.00 92.31 93 THR A C 1
ATOM 671 O O . THR A 1 93 ? -2.002 -1.529 0.516 1.00 92.31 93 THR A O 1
ATOM 674 N N . LEU A 1 94 ? -1.037 -0.801 2.418 1.00 91.56 94 LEU A N 1
ATOM 675 C CA . LEU A 1 94 ? 0.304 -0.558 1.892 1.00 91.56 94 LEU A CA 1
ATOM 676 C C . LEU A 1 94 ? 1.211 -1.750 2.217 1.00 91.56 94 LEU A C 1
ATOM 678 O O . LEU A 1 94 ? 1.343 -2.142 3.375 1.00 91.56 94 LEU A O 1
ATOM 682 N N . PHE A 1 95 ? 1.871 -2.263 1.182 1.00 93.62 95 PHE A N 1
ATOM 683 C CA . PHE A 1 95 ? 2.911 -3.287 1.207 1.00 93.62 95 PHE A CA 1
ATOM 684 C C . PHE A 1 95 ? 4.263 -2.630 0.918 1.00 93.62 95 PHE A C 1
ATOM 686 O O . PHE A 1 95 ? 4.600 -2.422 -0.256 1.00 93.62 95 PHE A O 1
ATOM 693 N N . PRO A 1 96 ? 5.040 -2.274 1.953 1.00 91.06 96 PRO A N 1
ATOM 694 C CA . PRO A 1 96 ? 6.346 -1.665 1.775 1.00 91.06 96 PRO A CA 1
ATOM 695 C C . PRO A 1 96 ? 7.283 -2.607 1.023 1.00 91.06 96 PRO A C 1
ATOM 697 O O . PRO A 1 96 ? 7.370 -3.799 1.306 1.00 91.06 96 PRO A O 1
ATOM 700 N N . THR A 1 97 ? 8.011 -2.050 0.067 1.00 90.75 97 THR A N 1
ATOM 701 C CA . THR A 1 97 ? 9.094 -2.720 -0.665 1.00 90.75 97 THR A CA 1
ATOM 702 C C . THR A 1 97 ? 10.455 -2.137 -0.318 1.00 90.75 97 THR A C 1
ATOM 704 O O . THR A 1 97 ? 11.476 -2.795 -0.512 1.00 90.75 97 THR A O 1
ATOM 707 N N . TRP A 1 98 ? 10.474 -0.918 0.219 1.00 87.50 98 TRP A N 1
ATOM 708 C CA . TRP A 1 98 ? 11.681 -0.221 0.619 1.00 87.50 98 TRP A CA 1
ATOM 709 C C . TRP A 1 98 ? 11.362 0.854 1.664 1.00 87.50 98 TRP A C 1
ATOM 711 O O . TRP A 1 98 ? 10.296 1.469 1.623 1.00 87.50 98 TRP A O 1
ATOM 721 N N . TYR A 1 99 ? 12.313 1.090 2.569 1.00 84.06 99 TYR A N 1
ATOM 722 C CA . TYR A 1 99 ? 12.283 2.172 3.553 1.00 84.06 99 TYR A CA 1
ATOM 723 C C . TYR A 1 99 ? 13.521 3.044 3.388 1.00 84.06 99 TYR A C 1
ATOM 725 O O . TYR A 1 99 ? 14.634 2.528 3.255 1.00 84.06 99 TYR A O 1
ATOM 733 N N . GLY A 1 100 ? 13.325 4.356 3.443 1.00 81.56 100 GLY A N 1
ATOM 734 C CA . GLY A 1 100 ? 14.392 5.336 3.317 1.00 81.56 100 GLY A CA 1
ATOM 735 C C . GLY A 1 100 ? 14.750 6.046 4.603 1.00 81.56 100 GLY A C 1
ATOM 736 O O . GLY A 1 100 ? 14.604 5.519 5.706 1.00 81.56 100 GLY A O 1
ATOM 737 N N . ARG A 1 101 ? 15.253 7.273 4.447 1.00 77.31 101 ARG A N 1
ATOM 738 C CA . ARG A 1 101 ? 15.545 8.147 5.578 1.00 77.31 101 ARG A CA 1
ATOM 739 C C . ARG A 1 101 ? 14.229 8.689 6.142 1.00 77.31 101 ARG A C 1
ATOM 741 O O . ARG A 1 101 ? 13.369 9.146 5.403 1.00 77.31 101 ARG A O 1
ATOM 748 N N . GLY A 1 102 ? 14.089 8.680 7.467 1.00 78.88 102 GLY A N 1
ATOM 749 C CA . GLY A 1 102 ? 12.902 9.224 8.129 1.00 78.88 102 GLY A CA 1
ATOM 750 C C . GLY A 1 102 ? 11.647 8.410 7.810 1.00 78.88 102 GLY A C 1
ATOM 751 O O . GLY A 1 102 ? 11.582 7.231 8.150 1.00 78.88 102 GLY A O 1
ATOM 752 N N . SER A 1 103 ? 10.655 9.049 7.188 1.00 74.38 103 SER A N 1
ATOM 753 C CA . SER A 1 103 ? 9.376 8.430 6.810 1.00 74.38 103 SER A CA 1
ATOM 754 C C . SER A 1 103 ? 9.277 8.066 5.326 1.00 74.38 103 SER A C 1
ATOM 756 O O . SER A 1 103 ? 8.174 7.843 4.826 1.00 74.38 103 SER A O 1
ATOM 758 N N . ASP A 1 104 ? 10.403 8.048 4.617 1.00 82.44 104 ASP A N 1
ATOM 759 C CA . ASP A 1 104 ? 10.473 7.610 3.228 1.00 82.44 104 ASP A CA 1
ATOM 760 C C . ASP A 1 104 ? 10.057 6.148 3.091 1.00 82.44 104 ASP A C 1
ATOM 762 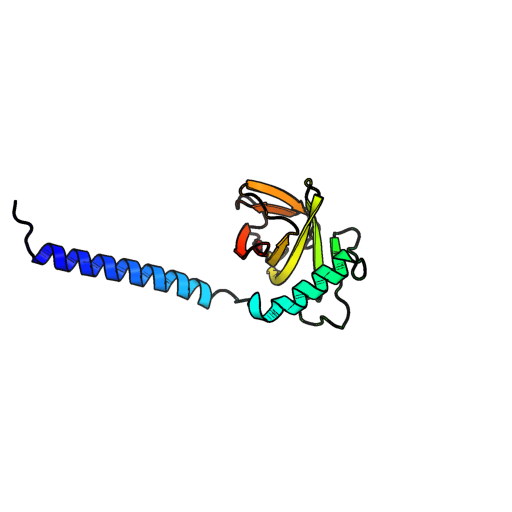O O . ASP A 1 104 ? 10.584 5.266 3.781 1.00 82.44 104 ASP A O 1
ATOM 766 N N . VAL A 1 105 ? 9.151 5.879 2.158 1.00 84.75 105 VAL A N 1
ATOM 767 C CA . VAL A 1 105 ? 8.662 4.528 1.900 1.00 84.75 105 VAL A CA 1
ATOM 768 C C . VAL A 1 105 ? 8.211 4.398 0.455 1.00 84.75 105 VAL A C 1
ATOM 770 O O . VAL A 1 105 ? 7.544 5.280 -0.084 1.00 84.75 105 VAL A O 1
ATOM 773 N N . ASP A 1 106 ? 8.548 3.263 -0.146 1.00 88.19 106 ASP A N 1
ATOM 774 C CA . ASP A 1 106 ? 8.019 2.848 -1.439 1.00 88.19 106 ASP A CA 1
ATOM 775 C C . ASP A 1 106 ? 7.306 1.511 -1.281 1.00 88.19 106 ASP A C 1
ATOM 777 O O . ASP A 1 106 ? 7.775 0.625 -0.558 1.00 88.19 106 ASP A O 1
ATOM 781 N N . GLY A 1 107 ? 6.206 1.313 -1.996 1.00 90.75 107 GLY A N 1
ATOM 782 C CA . GLY A 1 107 ? 5.482 0.055 -1.921 1.00 90.75 107 GLY A CA 1
ATOM 783 C C . GLY A 1 107 ? 4.274 -0.040 -2.830 1.00 90.75 107 GLY A C 1
ATOM 784 O O . GLY A 1 107 ? 3.890 0.907 -3.515 1.00 90.75 107 GLY A O 1
ATOM 785 N N . TYR A 1 108 ? 3.652 -1.212 -2.811 1.00 93.19 108 TYR A N 1
ATOM 786 C CA . TYR A 1 108 ? 2.380 -1.414 -3.491 1.00 93.19 108 TYR A CA 1
ATOM 787 C C . TYR A 1 108 ? 1.232 -1.106 -2.553 1.00 93.19 108 TYR A C 1
ATOM 789 O O . TYR A 1 108 ? 1.246 -1.484 -1.388 1.00 93.19 108 TYR A O 1
ATOM 797 N N . ILE A 1 109 ? 0.208 -0.460 -3.083 1.00 91.81 109 ILE A N 1
ATOM 798 C CA . ILE A 1 109 ? -1.018 -0.160 -2.366 1.00 91.81 109 ILE A CA 1
ATOM 799 C C . ILE A 1 109 ? -2.134 -0.963 -3.013 1.00 91.81 109 ILE A C 1
ATOM 801 O O . ILE A 1 109 ? -2.327 -0.905 -4.228 1.00 91.81 109 ILE A O 1
ATOM 805 N N . HIS A 1 110 ? -2.878 -1.699 -2.199 1.00 94.69 110 HIS A N 1
ATOM 806 C CA . HIS A 1 110 ? -4.135 -2.307 -2.598 1.00 94.69 110 HIS A CA 1
ATOM 807 C C . HIS A 1 110 ? -5.297 -1.520 -2.000 1.00 94.69 110 HIS A C 1
ATOM 809 O O . HIS A 1 110 ? -5.280 -1.211 -0.812 1.00 94.69 110 HIS A O 1
ATOM 815 N N . SER A 1 111 ? -6.327 -1.247 -2.796 1.00 92.88 111 SER A N 1
ATOM 816 C CA . SER A 1 111 ? -7.581 -0.671 -2.308 1.00 92.88 111 SER A CA 1
ATOM 817 C C . SER A 1 111 ? -8.754 -1.594 -2.615 1.00 92.88 111 SER A C 1
ATOM 819 O O . SER A 1 111 ? -8.908 -2.070 -3.733 1.00 92.88 111 SER A O 1
ATOM 821 N N . SER A 1 112 ? -9.623 -1.841 -1.641 1.00 93.62 112 SER A N 1
ATOM 822 C CA . SER A 1 112 ? -10.832 -2.664 -1.833 1.00 93.62 112 SER A CA 1
ATOM 823 C C . SER A 1 112 ? -11.822 -2.093 -2.860 1.00 93.62 112 SER A C 1
ATOM 825 O O . SER A 1 112 ? -12.628 -2.846 -3.406 1.00 93.62 112 SER A O 1
ATOM 827 N N . ALA A 1 113 ? -11.725 -0.797 -3.166 1.00 91.00 113 ALA A N 1
ATOM 828 C CA . ALA A 1 113 ? -12.432 -0.137 -4.258 1.00 91.00 113 ALA A CA 1
ATOM 829 C C . ALA A 1 113 ? -11.460 0.722 -5.090 1.00 91.00 113 ALA A C 1
ATOM 831 O O . ALA A 1 113 ? -10.442 1.176 -4.559 1.00 91.00 113 ALA A O 1
ATOM 832 N N . PRO A 1 114 ? -11.733 0.962 -6.386 1.00 87.50 114 PRO A N 1
ATOM 833 C CA . PRO A 1 114 ? -10.935 1.884 -7.188 1.00 87.50 114 PRO A CA 1
ATOM 834 C C . PRO A 1 114 ? -10.830 3.259 -6.518 1.00 87.50 114 PRO A C 1
ATOM 836 O O . PRO A 1 114 ? -11.833 3.792 -6.051 1.00 87.50 114 PRO A O 1
ATOM 839 N N . LEU A 1 115 ? -9.620 3.815 -6.475 1.00 83.00 115 LEU A N 1
ATOM 840 C CA . LEU A 1 115 ? -9.373 5.166 -5.984 1.00 83.00 115 LEU A CA 1
ATOM 841 C C . LEU A 1 115 ? -9.677 6.151 -7.115 1.00 83.00 115 LEU A C 1
ATOM 843 O O . LEU A 1 115 ? -9.293 5.904 -8.264 1.00 83.00 115 LEU A O 1
ATOM 847 N N . ALA A 1 116 ? -10.365 7.250 -6.813 1.00 78.88 116 ALA A N 1
ATOM 848 C CA . ALA A 1 116 ? -10.609 8.296 -7.794 1.00 78.88 116 ALA A CA 1
ATOM 849 C C . ALA A 1 116 ? -9.417 9.259 -7.855 1.00 78.88 116 ALA A C 1
ATOM 851 O O . ALA A 1 116 ? -8.738 9.516 -6.862 1.00 78.88 116 ALA A O 1
ATOM 852 N N . ALA A 1 117 ? -9.153 9.800 -9.045 1.00 68.81 117 ALA A N 1
ATOM 853 C CA .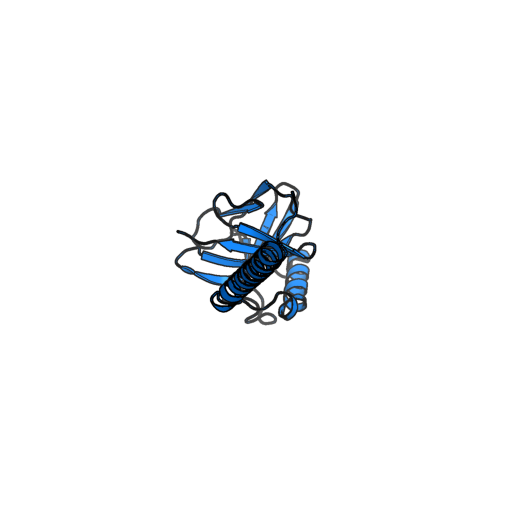 ALA A 1 117 ? -8.160 10.857 -9.192 1.00 68.81 117 ALA A CA 1
ATOM 854 C C . ALA A 1 117 ? -8.610 12.097 -8.400 1.00 68.81 117 ALA A C 1
ATOM 856 O O . ALA A 1 117 ? -9.746 12.545 -8.556 1.00 68.81 117 ALA A O 1
ATOM 857 N N . GLY A 1 118 ? -7.719 12.644 -7.575 1.00 64.50 118 GLY A N 1
ATOM 858 C CA . GLY A 1 118 ? -8.002 13.754 -6.665 1.00 64.50 118 GLY A CA 1
ATOM 859 C C . GLY A 1 118 ? -8.514 13.338 -5.284 1.00 64.50 118 GLY A C 1
ATOM 860 O O . GLY A 1 118 ? -8.776 14.213 -4.460 1.00 64.50 118 GLY A O 1
ATOM 861 N N . ASP A 1 119 ? -8.654 12.038 -5.009 1.00 68.19 119 ASP A N 1
ATOM 862 C CA . ASP A 1 119 ? -8.953 11.568 -3.661 1.00 68.19 119 ASP A CA 1
ATOM 863 C C . ASP A 1 119 ? -7.807 11.900 -2.694 1.00 68.19 119 ASP A C 1
ATOM 865 O O . ASP A 1 119 ? -6.631 11.678 -2.993 1.00 68.19 119 ASP A O 1
ATOM 869 N N . TYR A 1 120 ? -8.171 12.370 -1.501 1.00 65.44 120 TYR A N 1
ATOM 870 C CA . TYR A 1 120 ? -7.238 12.685 -0.426 1.00 65.44 120 TYR A CA 1
ATOM 871 C C . TYR A 1 120 ? -7.671 11.987 0.859 1.00 65.44 120 TYR A C 1
ATOM 873 O O . TYR A 1 120 ? -8.746 12.258 1.403 1.00 65.44 120 TYR A O 1
ATOM 881 N N . TYR A 1 121 ? -6.828 11.091 1.362 1.00 67.19 121 TYR A N 1
ATOM 882 C CA . TYR A 1 121 ? -7.126 10.312 2.554 1.00 67.19 121 TYR A CA 1
ATOM 883 C C . TYR A 1 121 ? -6.053 10.481 3.605 1.00 67.19 121 TYR A C 1
ATOM 885 O O . TYR A 1 121 ? -4.875 10.260 3.368 1.00 67.19 121 TYR A O 1
ATOM 893 N N . THR A 1 122 ? -6.475 10.799 4.815 1.00 61.28 122 THR A N 1
ATOM 894 C CA . THR A 1 122 ? -5.589 10.801 5.966 1.00 61.28 122 THR A CA 1
ATOM 895 C C . THR A 1 122 ? -5.444 9.375 6.486 1.00 61.28 122 THR A C 1
ATOM 897 O O . THR A 1 122 ? -6.370 8.850 7.100 1.00 61.28 122 THR A O 1
ATOM 900 N N . ILE A 1 123 ? -4.298 8.742 6.239 1.00 61.12 123 ILE A N 1
ATOM 901 C CA . ILE A 1 123 ? -3.980 7.412 6.756 1.00 61.12 123 ILE A CA 1
ATOM 902 C C . ILE A 1 123 ? -2.740 7.532 7.635 1.00 61.12 123 ILE A C 1
ATOM 904 O O . ILE A 1 123 ? -1.651 7.884 7.188 1.00 61.12 123 ILE A O 1
ATOM 908 N N . ASN A 1 124 ? -2.904 7.255 8.923 1.00 58.19 124 ASN A N 1
ATOM 909 C CA . ASN A 1 124 ? -1.772 7.194 9.830 1.00 58.19 124 ASN A CA 1
ATOM 910 C C . ASN A 1 124 ? -1.039 5.870 9.593 1.00 58.19 124 ASN A C 1
ATOM 912 O O . ASN A 1 124 ? -1.486 4.842 10.073 1.00 58.19 124 ASN A O 1
ATOM 916 N N . TRP A 1 125 ? 0.040 5.884 8.813 1.00 58.12 125 TRP A N 1
ATOM 917 C CA . TRP A 1 125 ? 0.8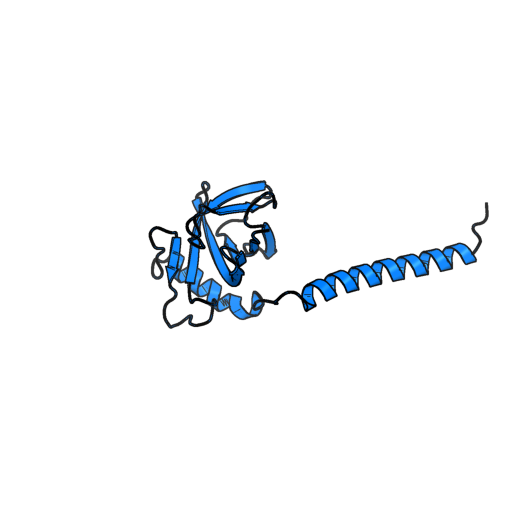16 4.676 8.515 1.00 58.12 125 TRP A CA 1
ATOM 918 C C . TRP A 1 125 ? 1.996 4.454 9.474 1.00 58.12 125 TRP A C 1
ATOM 920 O O . TRP A 1 125 ? 2.918 3.729 9.130 1.00 58.12 125 TRP A O 1
ATOM 930 N N . GLY A 1 126 ? 2.045 5.101 10.646 1.00 44.84 126 GLY A N 1
ATOM 931 C CA . GLY A 1 126 ? 3.027 4.803 11.705 1.00 44.84 126 GLY A CA 1
ATOM 932 C C . GLY A 1 126 ? 4.514 5.064 11.390 1.00 44.84 126 GLY A C 1
ATOM 933 O O . GLY A 1 126 ? 5.313 5.185 12.317 1.00 44.84 126 GLY A O 1
ATOM 934 N N . ALA A 1 127 ? 4.917 5.233 10.127 1.00 45.62 127 ALA A N 1
ATOM 935 C CA . ALA A 1 127 ? 6.288 5.541 9.739 1.00 45.62 127 ALA A CA 1
ATOM 936 C C . ALA A 1 127 ? 6.626 6.988 10.140 1.00 45.62 127 ALA A C 1
ATOM 938 O O . ALA A 1 127 ? 6.387 7.938 9.393 1.00 45.62 127 ALA A O 1
ATOM 939 N N . GLY A 1 128 ? 7.141 7.149 11.361 1.00 39.38 128 GLY A N 1
ATOM 940 C CA . GLY A 1 128 ? 7.645 8.417 11.896 1.00 39.38 128 GLY A CA 1
ATOM 941 C C . GLY A 1 128 ? 6.664 9.241 12.738 1.00 39.38 128 GLY A C 1
ATOM 942 O O . GLY A 1 128 ? 6.940 10.412 12.972 1.00 39.38 128 GLY A O 1
ATOM 943 N N . GLY A 1 129 ? 5.541 8.675 13.197 1.00 32.41 129 GLY A N 1
ATOM 944 C CA . GLY A 1 129 ? 4.675 9.324 14.198 1.00 32.41 129 GLY A CA 1
ATOM 945 C C . GLY A 1 129 ? 3.864 10.538 13.720 1.00 32.41 129 GLY A C 1
ATOM 946 O O . GLY A 1 129 ? 3.266 11.218 14.548 1.00 32.41 129 GLY A O 1
ATOM 947 N N . ASN A 1 130 ? 3.801 10.795 12.411 1.00 38.31 130 ASN A N 1
ATOM 948 C CA . ASN A 1 130 ? 2.974 11.849 11.831 1.00 38.31 130 ASN A CA 1
ATOM 949 C C . ASN A 1 130 ? 1.885 11.260 10.934 1.00 38.31 130 ASN A C 1
ATOM 951 O O . ASN A 1 130 ? 2.121 10.320 10.172 1.00 38.31 130 ASN A O 1
ATOM 955 N N . VAL A 1 131 ? 0.705 11.868 11.025 1.00 46.38 131 VAL A N 1
ATOM 956 C CA . VAL A 1 131 ? -0.441 11.658 10.143 1.00 46.38 131 VAL A CA 1
ATOM 957 C C . VAL A 1 131 ? 0.021 11.769 8.687 1.00 46.38 131 VAL A C 1
ATOM 959 O O . VAL A 1 131 ? 0.577 12.795 8.306 1.00 46.38 131 VAL A O 1
ATOM 962 N N . GLN A 1 132 ? -0.163 10.716 7.888 1.00 49.66 132 GLN A N 1
ATOM 963 C CA . GLN A 1 132 ? 0.211 10.741 6.476 1.00 49.66 132 GLN A CA 1
ATOM 964 C C . GLN A 1 132 ? -1.031 10.923 5.615 1.00 49.66 132 GLN A C 1
ATOM 966 O O . GLN A 1 132 ? -2.128 10.480 5.962 1.00 49.66 132 GLN A O 1
ATOM 971 N N . HIS A 1 133 ? -0.852 11.576 4.477 1.00 52.66 133 HIS A N 1
ATOM 972 C CA . HIS A 1 133 ? -1.923 11.814 3.531 1.00 52.66 133 HIS A CA 1
ATOM 973 C C . HIS A 1 133 ? -1.656 11.017 2.255 1.00 52.66 133 HIS A C 1
ATOM 975 O O . HIS A 1 133 ? -0.630 11.189 1.600 1.00 52.66 133 HIS A O 1
ATOM 981 N N . LEU A 1 134 ? -2.565 10.102 1.939 1.00 51.94 134 LEU A N 1
ATOM 982 C CA . LEU A 1 134 ? -2.644 9.430 0.657 1.00 51.94 134 LEU A CA 1
ATOM 983 C C . LEU A 1 134 ? -3.325 10.393 -0.311 1.00 51.94 134 LEU A C 1
ATOM 985 O O . LEU A 1 134 ? -4.534 10.599 -0.240 1.00 51.94 134 LEU A O 1
ATOM 989 N N . ASP A 1 135 ? -2.520 11.011 -1.163 1.00 52.81 135 ASP A N 1
ATOM 990 C CA . ASP A 1 135 ? -2.965 11.967 -2.166 1.00 52.81 135 ASP A CA 1
ATOM 991 C C . ASP A 1 135 ? -2.880 11.308 -3.543 1.00 52.81 135 ASP A C 1
ATOM 993 O O . ASP A 1 135 ? -1.797 11.055 -4.087 1.00 52.81 135 ASP A O 1
ATOM 997 N N . VAL A 1 136 ? -4.044 11.018 -4.118 1.00 49.84 136 VAL A N 1
ATOM 998 C CA . VAL A 1 136 ? -4.179 10.477 -5.470 1.00 49.84 136 VAL A CA 1
ATOM 999 C C . VAL A 1 136 ? -4.066 11.634 -6.473 1.00 49.84 136 VAL A C 1
ATOM 1001 O O . VAL A 1 136 ? -5.011 11.964 -7.186 1.00 49.84 136 VAL A O 1
ATOM 1004 N N . GLY A 1 137 ? -2.905 12.291 -6.501 1.00 35.62 137 GLY A N 1
ATOM 1005 C CA . GLY A 1 137 ? -2.725 13.560 -7.220 1.00 35.62 137 GLY A CA 1
ATOM 1006 C C . GLY A 1 137 ? -1.374 14.257 -7.026 1.00 35.62 137 GLY A C 1
ATOM 1007 O O . GLY A 1 137 ? -1.031 15.106 -7.846 1.00 35.62 137 GLY A O 1
ATOM 1008 N N . ALA A 1 138 ? -0.585 13.833 -6.029 1.00 45.16 138 ALA A N 1
ATOM 1009 C CA . ALA A 1 138 ? 0.805 14.240 -5.789 1.00 45.16 138 ALA A CA 1
ATOM 1010 C C . ALA A 1 138 ? 1.017 15.726 -5.432 1.00 45.16 138 ALA A C 1
ATOM 1012 O O . ALA A 1 138 ? 1.766 16.425 -6.116 1.00 45.16 138 ALA A O 1
ATOM 1013 N N . ILE A 1 139 ? 0.412 16.197 -4.337 1.00 42.12 139 ILE A N 1
ATOM 1014 C CA . ILE A 1 139 ? 0.670 17.540 -3.805 1.00 42.12 139 ILE A CA 1
ATOM 1015 C C . ILE A 1 139 ? 1.510 17.524 -2.518 1.00 42.12 139 ILE A C 1
ATOM 1017 O O . ILE A 1 139 ? 2.250 18.487 -2.353 1.00 42.12 139 ILE A O 1
ATOM 1021 N N . ASP A 1 140 ? 1.510 16.479 -1.659 1.00 46.66 140 ASP A N 1
ATOM 1022 C CA . ASP A 1 140 ? 2.352 16.603 -0.441 1.00 46.66 140 ASP A CA 1
ATOM 1023 C C . ASP A 1 140 ? 2.930 15.383 0.317 1.00 46.66 140 ASP A C 1
ATOM 1025 O O . ASP A 1 140 ? 3.893 15.595 1.042 1.00 46.66 140 ASP A O 1
ATOM 1029 N N . MET A 1 141 ? 2.463 14.120 0.247 1.00 63.44 141 MET A N 1
ATOM 1030 C CA . MET A 1 141 ? 3.056 13.103 1.166 1.00 63.44 141 MET A CA 1
ATOM 1031 C C . MET A 1 141 ? 3.143 11.640 0.724 1.00 63.44 141 MET A C 1
ATOM 1033 O O . MET A 1 141 ? 4.040 10.955 1.197 1.00 63.44 141 MET A O 1
ATOM 1037 N N . LEU A 1 142 ? 2.303 11.118 -0.163 1.00 70.88 142 LEU A N 1
ATOM 1038 C CA . LEU A 1 142 ? 2.480 9.774 -0.731 1.00 70.88 142 LEU A CA 1
ATOM 1039 C C . LEU A 1 142 ? 1.883 9.782 -2.133 1.00 70.88 142 LEU A C 1
ATOM 1041 O O . LEU A 1 142 ? 0.664 9.770 -2.286 1.00 70.88 142 LEU A O 1
ATOM 1045 N N . SER A 1 143 ? 2.740 9.822 -3.147 1.00 74.00 143 SER A N 1
ATOM 1046 C CA . SER A 1 143 ? 2.327 9.837 -4.547 1.00 74.00 143 SER A CA 1
ATOM 1047 C C . SER A 1 143 ? 1.849 8.454 -4.955 1.00 74.00 143 SER A C 1
ATOM 1049 O O . SER A 1 143 ? 2.600 7.483 -4.852 1.00 74.00 143 SER A O 1
ATOM 1051 N N . VAL A 1 144 ? 0.611 8.371 -5.442 1.00 77.62 144 VAL A N 1
ATOM 1052 C CA . VAL A 1 144 ? -0.019 7.115 -5.858 1.00 77.62 144 VAL A CA 1
ATOM 1053 C C . VAL A 1 144 ? -0.184 7.080 -7.375 1.00 77.62 144 VAL A C 1
ATOM 1055 O O . VAL A 1 144 ? -0.766 7.981 -7.970 1.00 77.62 144 VAL A O 1
ATOM 1058 N N . SER A 1 145 ? 0.319 6.028 -8.018 1.00 79.56 145 SER A N 1
ATOM 1059 C CA . SER A 1 145 ? 0.187 5.800 -9.463 1.00 79.56 145 SER A CA 1
ATOM 1060 C C . SER A 1 145 ? -0.497 4.462 -9.746 1.00 79.56 145 SER A C 1
ATOM 1062 O O . SER A 1 145 ? -0.124 3.459 -9.138 1.00 79.56 145 SER A O 1
ATOM 1064 N N . PRO A 1 146 ? -1.480 4.393 -10.661 1.00 83.31 146 PRO A N 1
ATOM 1065 C CA . PRO A 1 146 ? -2.157 3.138 -10.970 1.00 83.31 146 PRO A CA 1
ATOM 1066 C C . PRO A 1 146 ? -1.189 2.126 -11.591 1.00 83.31 146 PRO A C 1
ATOM 1068 O O . PRO A 1 146 ? -0.403 2.461 -12.475 1.00 83.31 146 PRO A O 1
ATOM 1071 N N . VAL A 1 147 ? -1.277 0.872 -11.144 1.00 85.56 147 VAL A N 1
ATOM 1072 C CA . VAL A 1 147 ? -0.524 -0.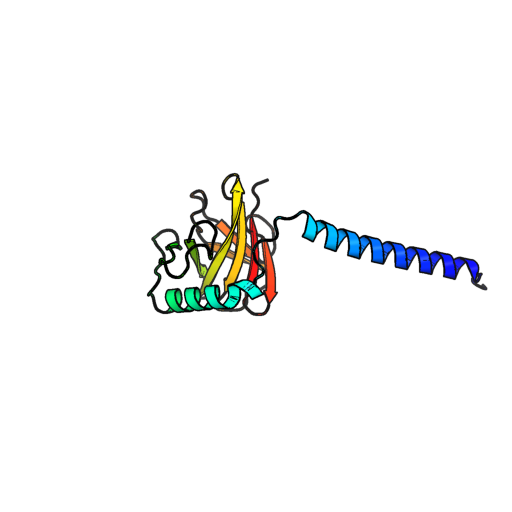258 -11.714 1.00 85.56 147 VAL A CA 1
ATOM 1073 C C . VAL A 1 147 ? -1.475 -1.166 -12.484 1.00 85.56 147 VAL A C 1
ATOM 1075 O O . VAL A 1 147 ? -1.299 -1.369 -13.684 1.00 85.56 147 VAL A O 1
ATOM 1078 N N . ARG A 1 148 ? -2.497 -1.713 -11.806 1.00 85.12 148 ARG A N 1
ATOM 1079 C CA . ARG A 1 148 ? -3.570 -2.508 -12.430 1.00 85.12 148 ARG A CA 1
ATOM 1080 C C . ARG A 1 148 ? -4.760 -2.688 -11.494 1.00 85.12 148 ARG A C 1
ATOM 1082 O O . ARG A 1 148 ? -4.578 -3.062 -10.341 1.00 85.12 148 ARG A O 1
ATOM 1089 N N . GLY A 1 149 ? -5.981 -2.538 -12.005 1.00 89.38 149 GLY A N 1
ATOM 1090 C CA . GLY A 1 149 ? -7.198 -2.772 -11.221 1.00 89.38 149 GLY A CA 1
ATOM 1091 C C . GLY A 1 149 ? -7.186 -1.989 -9.906 1.00 89.38 149 GLY A C 1
ATOM 1092 O O . GLY A 1 149 ? -7.150 -0.765 -9.915 1.00 89.38 149 GLY A O 1
ATOM 1093 N N . THR A 1 150 ? -7.177 -2.706 -8.785 1.00 92.31 150 THR A N 1
ATOM 1094 C CA . THR A 1 150 ? -7.131 -2.154 -7.423 1.00 92.31 150 THR A CA 1
ATOM 1095 C C . THR A 1 150 ? -5.721 -1.951 -6.857 1.00 92.31 150 THR A C 1
ATOM 1097 O O . THR A 1 150 ? -5.575 -1.650 -5.672 1.00 92.31 150 THR A O 1
ATOM 1100 N N . TRP A 1 151 ? -4.687 -2.129 -7.680 1.00 92.38 151 TRP A N 1
ATOM 1101 C CA . TRP A 1 151 ? -3.283 -2.007 -7.300 1.00 92.38 151 TRP A CA 1
ATOM 1102 C C . TRP A 1 151 ? -2.658 -0.723 -7.817 1.00 92.38 151 TRP A C 1
ATOM 1104 O O . TRP A 1 151 ? -2.755 -0.392 -9.004 1.00 92.38 151 TRP A O 1
ATOM 1114 N N . TYR A 1 152 ? -1.917 -0.079 -6.926 1.00 89.38 152 TYR A N 1
ATOM 1115 C CA . TYR A 1 152 ? -1.218 1.169 -7.161 1.00 89.38 152 TYR A CA 1
ATOM 1116 C C . TYR A 1 152 ? 0.218 1.068 -6.644 1.00 89.38 152 TYR A C 1
ATOM 1118 O O . TYR A 1 152 ? 0.526 0.248 -5.780 1.00 89.38 152 TYR A O 1
ATOM 1126 N N . TRP A 1 153 ? 1.101 1.899 -7.178 1.00 88.12 153 TRP A N 1
ATOM 1127 C CA . TRP A 1 153 ? 2.428 2.146 -6.637 1.00 88.12 153 TRP A CA 1
ATOM 1128 C C . TRP A 1 153 ? 2.363 3.403 -5.780 1.00 88.12 153 TRP A C 1
ATOM 1130 O O . TRP A 1 153 ? 1.887 4.432 -6.257 1.00 88.12 153 TRP A O 1
ATOM 1140 N N . GLY A 1 154 ? 2.810 3.305 -4.535 1.00 85.75 154 GLY A N 1
ATOM 1141 C CA . GLY A 1 154 ? 2.947 4.416 -3.606 1.00 85.75 154 GLY A CA 1
ATOM 1142 C C . GLY A 1 154 ? 4.416 4.762 -3.401 1.00 85.75 154 GLY A C 1
ATOM 1143 O O . GLY A 1 154 ? 5.225 3.863 -3.173 1.00 85.75 154 GLY A O 1
ATOM 1144 N N . SER A 1 155 ? 4.758 6.047 -3.446 1.00 84.25 155 SER A N 1
ATOM 1145 C CA . SER A 1 155 ? 6.093 6.528 -3.081 1.00 84.25 155 SER A CA 1
ATOM 1146 C C . SER A 1 155 ? 6.008 7.796 -2.248 1.00 84.25 155 SER A C 1
ATOM 1148 O O . SER A 1 155 ? 5.308 8.745 -2.608 1.00 84.25 155 SER A O 1
ATOM 1150 N N . ARG A 1 156 ? 6.723 7.800 -1.126 1.00 79.75 156 ARG A N 1
ATOM 1151 C CA . ARG A 1 156 ? 6.901 8.949 -0.245 1.00 79.75 156 ARG A CA 1
ATOM 1152 C C . ARG A 1 156 ? 8.383 9.230 -0.104 1.00 79.75 156 ARG A C 1
ATOM 1154 O O . ARG A 1 156 ? 9.149 8.337 0.257 1.00 79.75 156 ARG A O 1
ATOM 1161 N N . ARG A 1 157 ? 8.751 10.486 -0.335 1.00 77.62 157 ARG A N 1
ATOM 1162 C CA 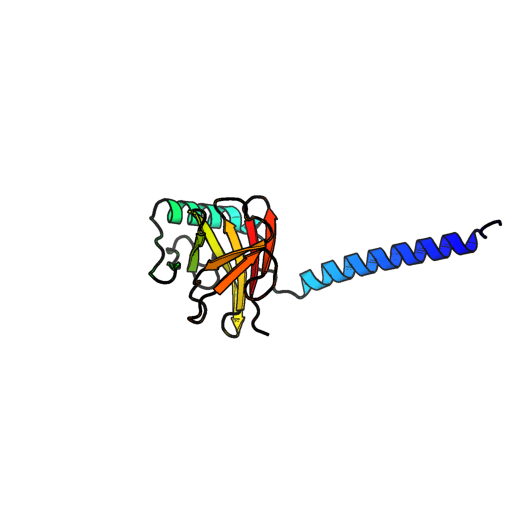. ARG A 1 157 ? 10.097 11.020 -0.147 1.00 77.62 157 ARG A CA 1
ATOM 1163 C C . ARG A 1 157 ? 9.970 12.326 0.627 1.00 77.62 157 ARG A C 1
ATOM 1165 O O . ARG A 1 157 ? 9.211 13.190 0.205 1.00 77.62 157 ARG A O 1
ATOM 1172 N N . LEU A 1 158 ? 10.638 12.422 1.767 1.00 68.38 158 LEU A N 1
ATOM 1173 C CA . LEU A 1 158 ? 10.932 13.680 2.429 1.00 68.38 158 LEU A CA 1
ATOM 1174 C C . LEU A 1 158 ? 12.072 14.326 1.640 1.00 68.38 158 LEU A C 1
ATOM 1176 O O . LEU A 1 158 ? 13.123 13.710 1.446 1.00 68.38 158 LEU A O 1
ATOM 1180 N N . ASP A 1 159 ? 11.815 15.518 1.128 1.00 61.41 159 ASP A N 1
ATOM 1181 C CA . ASP A 1 159 ? 12.780 16.380 0.455 1.00 61.41 159 ASP A CA 1
ATOM 1182 C C . ASP A 1 159 ? 13.864 16.926 1.404 1.00 61.41 159 ASP A C 1
ATOM 1184 O O . ASP A 1 159 ? 13.605 17.114 2.617 1.00 61.41 159 ASP A O 1
#

Sequence (159 aa):
MKLRPFAIGIAAVLLVCVVAMTVFAIRLNSAFGFVGPSLNSRLNDYQSIIADIKSGAIAPDASGVCTLPNGFDGVTPRDEVFTGTTPTGSTVTLFPTWYGRGSDVDGYIHSSAPLAAGDYYTINWGAGGNVQHLDVGAIDMLSVSPVRGTWYWGSRRLD

Organism: NCBI:txid980251

pLDDT: mean 76.5, std 16.92, range [32.41, 96.62]

Secondary structure (DSSP, 8-state):
----HHHHHHHHHHHHHHHHHHHHHHHHHHHHS--PPPHHHHHHHHHHHHHHHHHTSS---TTSEEEPPGGGTTSSTTSEEEEEE-TTS-EEEEEEEEE-STT-EEEEEEESSPPPTT-EEEE---TTSS-EEEETT-SSS-EEEEEETTEEEEEE---

Foldseek 3Di:
DDDDPVVVVVVVVVVVVVVVVVVVVVVVVVVPPPPQDDCVVLVVVVVVVVVCPVVVVFDADPQQKTQAPPVCPPSAPRSIKGWDAFPVRKIKIWRFRDDDPQQWTKTKMFIPADDDQQDWGFHRRVRHPDTAIDGSHDDDAWHWADDDGRMIIITGDDD

Radius of gyration: 20.62 Å; chains: 1; bounding box: 35×43×70 Å